Protein AF-A0A453EMD7-F1 (afdb_monomer)

Structure (mmCIF, N/CA/C/O backbone):
data_AF-A0A453EMD7-F1
#
_entry.id   AF-A0A453EMD7-F1
#
loop_
_atom_site.group_PDB
_atom_site.id
_atom_site.type_symbol
_atom_site.label_atom_id
_atom_site.label_alt_id
_atom_site.label_comp_id
_atom_site.label_asym_id
_atom_site.label_entity_id
_atom_site.label_seq_id
_atom_site.pdbx_PDB_ins_code
_atom_site.Cartn_x
_atom_site.Cartn_y
_atom_site.Cartn_z
_atom_site.occupancy
_atom_site.B_iso_or_equiv
_atom_site.auth_seq_id
_atom_site.auth_comp_id
_atom_site.auth_asym_id
_atom_site.auth_atom_id
_atom_site.pdbx_PDB_model_num
ATOM 1 N N . MET A 1 1 ? -10.047 19.405 13.281 1.00 72.38 1 MET A N 1
ATOM 2 C CA . MET A 1 1 ? -8.971 19.537 12.275 1.00 72.38 1 MET A CA 1
ATOM 3 C C . MET A 1 1 ? -7.729 18.875 12.852 1.00 72.38 1 MET A C 1
ATOM 5 O O . MET A 1 1 ? -7.404 19.183 13.990 1.00 72.38 1 MET A O 1
ATOM 9 N N . CYS A 1 2 ? -7.115 17.920 12.150 1.00 86.94 2 CYS A N 1
ATOM 10 C CA . CYS A 1 2 ? -5.914 17.203 12.601 1.00 86.94 2 CYS A CA 1
ATOM 11 C C . CYS A 1 2 ? -4.826 17.330 11.524 1.00 86.94 2 CYS A C 1
ATOM 13 O O . CYS A 1 2 ? -5.150 17.282 10.338 1.00 86.94 2 CYS A O 1
ATOM 15 N N . THR A 1 3 ? -3.567 17.501 11.933 1.00 92.94 3 THR A N 1
ATOM 16 C CA . THR A 1 3 ? -2.407 17.647 11.040 1.00 92.94 3 THR A CA 1
ATOM 17 C C . THR A 1 3 ? -1.390 16.560 11.367 1.00 92.94 3 THR A C 1
ATOM 19 O O . THR A 1 3 ? -0.950 16.450 12.509 1.00 92.94 3 THR A O 1
ATOM 22 N N . LEU A 1 4 ? -0.999 15.764 10.369 1.00 95.31 4 LEU A N 1
ATOM 23 C CA . LEU A 1 4 ? -0.132 14.597 10.548 1.00 95.31 4 LEU A CA 1
ATOM 24 C C . LEU A 1 4 ? 1.273 14.875 10.004 1.00 95.31 4 LEU A C 1
ATOM 26 O O . LEU A 1 4 ? 1.491 14.8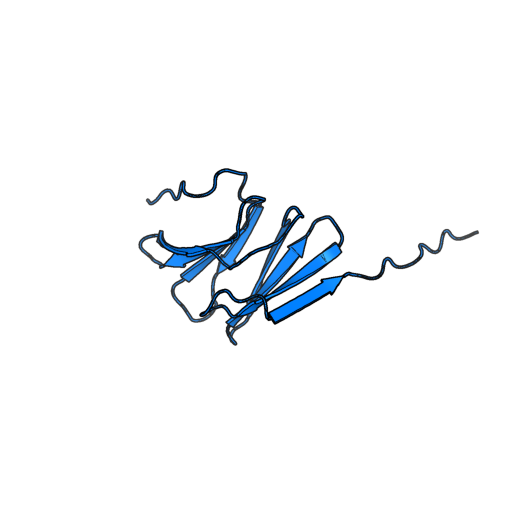99 8.797 1.00 95.31 4 LEU A O 1
ATOM 30 N N . THR A 1 5 ? 2.243 15.069 10.896 1.00 94.38 5 THR A N 1
ATOM 31 C CA . THR A 1 5 ? 3.591 15.574 10.557 1.00 94.38 5 THR A CA 1
ATOM 32 C C . THR A 1 5 ? 4.699 14.514 10.614 1.00 94.38 5 THR A C 1
ATOM 34 O O . THR A 1 5 ? 5.872 14.844 10.742 1.00 94.38 5 THR A O 1
ATOM 37 N N . HIS A 1 6 ? 4.362 13.221 10.543 1.00 93.12 6 HIS A N 1
ATOM 38 C CA . HIS A 1 6 ? 5.349 12.155 10.792 1.00 93.12 6 HIS A CA 1
ATOM 39 C C . HIS A 1 6 ? 6.239 11.830 9.582 1.00 93.12 6 HIS A C 1
ATOM 41 O O . HIS A 1 6 ? 7.241 11.132 9.743 1.00 93.12 6 HIS A O 1
ATOM 47 N N . HIS A 1 7 ? 5.864 12.256 8.374 1.00 93.00 7 HIS A N 1
ATOM 48 C CA . HIS A 1 7 ? 6.711 12.092 7.195 1.00 93.00 7 HIS A CA 1
ATOM 49 C C . HIS A 1 7 ? 7.812 13.154 7.185 1.00 93.00 7 HIS A C 1
ATOM 51 O O . HIS A 1 7 ? 7.553 14.338 7.381 1.00 93.00 7 HIS A O 1
ATOM 57 N N . LYS A 1 8 ? 9.045 12.724 6.918 1.00 92.06 8 LYS A N 1
ATOM 58 C CA . LYS A 1 8 ? 10.233 13.581 6.774 1.00 92.06 8 LYS A CA 1
ATOM 59 C C . LYS A 1 8 ? 10.407 14.109 5.349 1.00 92.06 8 LYS A C 1
ATOM 61 O O . LYS A 1 8 ? 11.255 14.962 5.110 1.00 92.06 8 LYS A O 1
ATOM 66 N N . LYS A 1 9 ? 9.647 13.567 4.395 1.00 91.81 9 LYS A N 1
ATOM 67 C CA . LYS A 1 9 ? 9.657 13.934 2.972 1.00 91.81 9 LYS A CA 1
ATOM 68 C C . LYS A 1 9 ? 8.231 14.116 2.452 1.00 91.81 9 LYS A C 1
ATOM 70 O O . LYS A 1 9 ? 7.276 13.691 3.100 1.00 91.81 9 LYS A O 1
ATOM 75 N N . SER A 1 10 ? 8.096 14.699 1.262 1.00 92.75 10 SER A N 1
ATOM 76 C CA . SER A 1 10 ? 6.805 14.966 0.621 1.00 92.75 10 SER A CA 1
ATOM 77 C C . SER A 1 10 ? 5.918 13.724 0.528 1.00 92.75 10 SER A C 1
ATOM 79 O O . SER A 1 10 ? 6.329 12.698 -0.016 1.00 92.75 10 SER A O 1
ATOM 81 N N . VAL A 1 11 ? 4.684 13.852 1.012 1.00 94.62 11 VAL A N 1
ATOM 82 C CA . VAL A 1 11 ? 3.621 12.864 0.806 1.00 94.62 11 VAL A CA 1
ATOM 83 C C . VAL A 1 11 ? 3.108 13.009 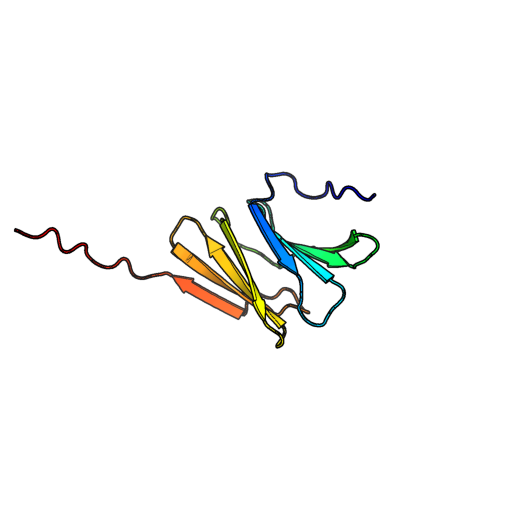-0.621 1.00 94.62 11 VAL A C 1
ATOM 85 O O . VAL A 1 11 ? 2.731 14.106 -1.027 1.00 94.62 11 VAL A O 1
ATOM 88 N N . ARG A 1 12 ? 3.129 11.920 -1.390 1.00 95.19 12 ARG A N 1
ATOM 89 C CA . ARG A 1 12 ? 2.783 11.926 -2.823 1.00 95.19 12 ARG A CA 1
ATOM 90 C C . ARG A 1 12 ? 1.523 11.143 -3.155 1.00 95.19 12 ARG A C 1
ATOM 92 O O . ARG A 1 12 ? 0.861 11.466 -4.130 1.00 95.19 12 ARG A O 1
ATOM 99 N N . ALA A 1 13 ? 1.183 10.147 -2.343 1.00 95.00 13 ALA A N 1
ATOM 100 C CA . ALA A 1 13 ? -0.014 9.344 -2.542 1.00 95.00 13 ALA A CA 1
ATOM 101 C C . ALA A 1 13 ? -0.676 9.006 -1.206 1.00 95.00 13 ALA A C 1
ATOM 103 O O . ALA A 1 13 ? -0.016 8.909 -0.168 1.00 95.00 13 ALA A O 1
ATOM 104 N N . MET A 1 14 ? -1.991 8.812 -1.241 1.00 96.94 14 MET A N 1
ATOM 105 C CA . MET A 1 14 ? -2.795 8.361 -0.110 1.00 96.94 14 MET A CA 1
ATOM 106 C C . MET A 1 14 ? -3.852 7.376 -0.599 1.00 96.94 14 MET A C 1
ATOM 108 O O . MET A 1 14 ? -4.332 7.502 -1.722 1.00 96.94 14 MET A O 1
ATOM 112 N N . ALA A 1 15 ? -4.225 6.421 0.249 1.00 97.62 15 ALA A N 1
ATOM 113 C CA . ALA A 1 15 ? -5.264 5.442 -0.051 1.00 97.62 15 ALA A CA 1
ATOM 114 C C . ALA A 1 15 ? -6.094 5.150 1.203 1.00 97.62 15 ALA A C 1
ATOM 116 O O . ALA A 1 15 ? -5.542 4.851 2.263 1.00 97.62 15 ALA A O 1
ATOM 117 N N . LEU A 1 16 ? -7.416 5.248 1.078 1.00 98.06 16 LEU A N 1
ATOM 118 C CA . LEU A 1 16 ? -8.377 4.896 2.124 1.00 98.06 16 LEU A CA 1
ATOM 119 C C . LEU A 1 16 ? -8.702 3.410 2.038 1.00 98.06 16 LEU A C 1
ATOM 121 O O . LEU A 1 16 ? -8.990 2.923 0.947 1.00 98.06 16 LEU A O 1
ATOM 125 N N . HIS A 1 17 ? -8.711 2.707 3.172 1.00 97.50 17 HIS A N 1
ATOM 126 C CA . HIS A 1 17 ? -9.218 1.339 3.177 1.00 97.50 17 HIS A CA 1
ATOM 127 C C . HIS A 1 17 ? -10.735 1.348 2.954 1.00 97.50 17 HIS A C 1
ATOM 129 O O . HIS A 1 17 ? -11.434 2.117 3.616 1.00 97.50 17 HIS A O 1
ATOM 135 N N . PRO A 1 18 ? -11.279 0.484 2.082 1.00 96.62 18 PRO A N 1
ATOM 136 C CA . PRO A 1 18 ? -12.709 0.494 1.769 1.00 96.62 18 PRO A CA 1
ATOM 137 C C . PRO A 1 18 ? -13.593 0.065 2.951 1.00 96.62 18 PRO A C 1
ATOM 139 O O . PRO A 1 18 ? -14.734 0.504 3.057 1.00 96.62 18 PRO A O 1
ATOM 142 N N . LYS A 1 19 ? -13.074 -0.780 3.857 1.00 95.69 19 LYS A N 1
ATOM 143 C CA . LYS A 1 19 ? -13.838 -1.353 4.990 1.00 95.69 19 LYS A CA 1
ATOM 144 C C . LYS A 1 19 ? -13.340 -0.951 6.377 1.00 95.69 19 LYS A C 1
ATOM 146 O O . LYS A 1 19 ? -14.096 -0.983 7.343 1.00 95.69 19 LYS A O 1
ATOM 151 N N . GLU A 1 20 ? -12.064 -0.602 6.500 1.00 94.19 20 GLU A N 1
ATOM 152 C CA . GLU A 1 20 ? -11.455 -0.301 7.795 1.00 94.19 20 GLU A CA 1
ATOM 153 C C . GLU A 1 20 ? -11.431 1.214 7.937 1.00 94.19 20 GLU A C 1
ATOM 155 O O . GLU A 1 20 ? -11.171 1.923 6.970 1.00 94.19 20 GLU A O 1
ATOM 160 N N . LYS A 1 21 ? -11.674 1.730 9.144 1.00 96.00 21 LYS A N 1
ATOM 161 C CA . LYS A 1 21 ? -11.544 3.166 9.425 1.00 96.00 21 LYS A CA 1
ATOM 162 C C . LYS A 1 21 ? -10.067 3.540 9.535 1.00 96.00 21 LYS A C 1
ATOM 164 O O . LYS A 1 21 ? -9.578 3.885 10.608 1.00 96.00 21 LYS A O 1
ATOM 169 N N . SER A 1 22 ? -9.348 3.419 8.431 1.00 97.12 22 SER A N 1
ATOM 170 C CA . SER A 1 22 ? -7.920 3.668 8.335 1.00 97.12 22 SER A CA 1
ATOM 171 C C . SER A 1 22 ? -7.531 4.062 6.912 1.00 97.12 22 SER A C 1
ATOM 173 O O . SER A 1 22 ? -8.247 3.806 5.942 1.00 97.12 22 SER A O 1
ATOM 175 N N . PHE A 1 23 ? -6.389 4.725 6.787 1.00 97.69 23 PHE A N 1
ATOM 176 C CA . PHE A 1 23 ? -5.816 5.092 5.496 1.00 97.69 23 PHE A CA 1
ATOM 177 C C . PHE A 1 23 ? -4.297 4.984 5.547 1.00 97.69 23 PHE A C 1
ATOM 179 O O . PHE A 1 23 ? -3.702 4.967 6.625 1.00 97.69 23 PHE A O 1
ATOM 186 N N . ALA A 1 24 ? -3.673 4.907 4.379 1.00 97.38 24 ALA A N 1
ATOM 187 C CA . ALA A 1 24 ? -2.233 4.937 4.230 1.00 97.38 24 ALA A CA 1
ATOM 188 C C . ALA A 1 24 ? -1.801 6.206 3.501 1.00 97.38 24 ALA A C 1
ATOM 190 O O . ALA A 1 24 ? -2.512 6.708 2.628 1.00 97.38 24 ALA A O 1
ATOM 191 N N . SER A 1 25 ? -0.611 6.695 3.830 1.00 96.50 25 SER A N 1
ATOM 192 C CA . SER A 1 25 ? 0.079 7.767 3.118 1.00 96.50 25 SER A CA 1
ATOM 193 C C . SER A 1 25 ? 1.479 7.314 2.727 1.00 96.50 25 SER A C 1
ATOM 195 O O . SER A 1 25 ? 2.199 6.718 3.528 1.00 96.50 25 SER A O 1
ATOM 197 N N . ALA A 1 26 ? 1.862 7.597 1.487 1.00 94.00 26 ALA A N 1
ATOM 198 C CA . ALA A 1 26 ? 3.139 7.217 0.910 1.00 94.00 26 ALA A CA 1
ATOM 199 C C . ALA A 1 26 ? 4.006 8.451 0.659 1.00 94.00 26 ALA A C 1
ATOM 201 O O . ALA A 1 26 ? 3.557 9.465 0.114 1.00 94.00 26 ALA A O 1
ATOM 202 N N . SER A 1 27 ? 5.270 8.334 1.042 1.00 91.25 27 SER A N 1
ATOM 203 C CA . SER A 1 27 ? 6.305 9.339 0.848 1.00 91.25 27 SER A CA 1
ATOM 204 C C . SER A 1 27 ? 7.600 8.654 0.416 1.00 91.25 27 SER A C 1
ATOM 206 O O . SER A 1 27 ? 7.745 7.438 0.519 1.00 91.25 27 SER A O 1
ATOM 208 N N . ALA A 1 28 ? 8.567 9.444 -0.046 1.00 86.38 28 ALA A N 1
ATOM 209 C CA . ALA A 1 28 ? 9.907 8.969 -0.388 1.00 86.38 28 ALA A CA 1
ATOM 210 C C . ALA A 1 28 ? 10.745 8.548 0.842 1.00 86.38 28 ALA A C 1
ATOM 212 O O . ALA A 1 28 ? 11.945 8.290 0.708 1.00 86.38 28 ALA A O 1
ATOM 213 N N . ASP A 1 29 ? 10.174 8.593 2.051 1.00 85.94 29 ASP A N 1
ATOM 214 C CA . ASP A 1 29 ? 10.775 8.023 3.255 1.00 85.94 29 ASP A CA 1
ATOM 215 C C . ASP A 1 29 ? 10.202 6.640 3.585 1.00 85.94 29 ASP A C 1
ATOM 217 O O . ASP A 1 29 ? 10.965 5.695 3.745 1.00 85.94 29 ASP A O 1
ATOM 221 N N . ASN A 1 30 ? 8.880 6.529 3.698 1.00 89.75 30 ASN A N 1
ATOM 222 C CA . ASN A 1 30 ? 8.135 5.345 4.094 1.00 89.75 30 ASN A CA 1
ATOM 223 C C . ASN A 1 30 ? 6.655 5.479 3.713 1.00 89.75 30 ASN A C 1
ATOM 225 O O . ASN A 1 30 ? 6.152 6.560 3.393 1.00 89.75 30 ASN A O 1
ATOM 229 N N . ILE A 1 31 ? 5.937 4.366 3.850 1.00 94.88 31 ILE A N 1
ATOM 230 C CA . ILE A 1 31 ? 4.476 4.329 3.861 1.00 94.88 31 ILE A CA 1
ATOM 231 C C . ILE A 1 31 ? 4.019 4.242 5.318 1.00 94.88 31 ILE A C 1
ATOM 233 O O . ILE A 1 31 ? 4.545 3.438 6.091 1.00 94.88 31 ILE A O 1
ATOM 237 N N . LYS A 1 32 ? 3.043 5.064 5.703 1.00 95.38 32 LYS A N 1
ATOM 238 C CA . LYS A 1 32 ? 2.471 5.097 7.055 1.00 95.38 32 LYS A CA 1
ATOM 239 C C . LYS A 1 32 ? 0.989 4.777 7.008 1.00 95.38 32 LYS A C 1
ATOM 241 O O . LYS A 1 32 ? 0.289 5.304 6.149 1.00 95.38 32 LYS A O 1
ATOM 246 N N . LYS A 1 33 ? 0.520 3.956 7.947 1.00 97.00 33 LYS A N 1
ATOM 247 C CA . LYS A 1 33 ? -0.897 3.650 8.159 1.00 97.00 33 LYS A CA 1
ATOM 248 C C . LYS A 1 33 ? -1.429 4.444 9.352 1.00 97.00 33 LYS A C 1
ATOM 250 O O . LYS A 1 33 ? -0.745 4.581 10.368 1.00 97.00 33 LYS A O 1
ATOM 255 N N . TRP A 1 34 ? -2.660 4.924 9.236 1.00 97.31 34 TRP A N 1
ATOM 256 C CA . TRP A 1 34 ? -3.305 5.818 10.194 1.00 97.31 34 TRP A CA 1
ATOM 257 C C 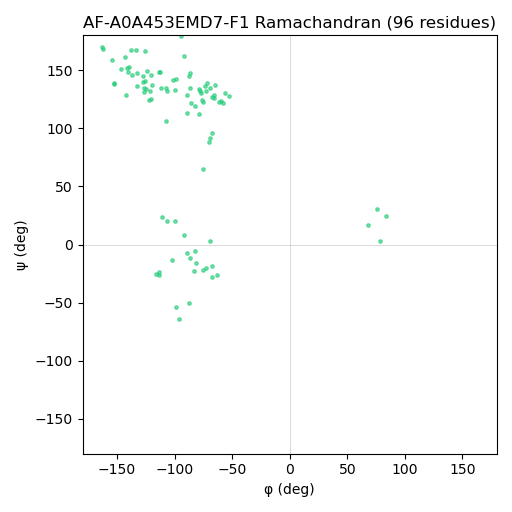. TRP A 1 34 ? -4.712 5.346 10.536 1.00 97.31 34 TRP A C 1
ATOM 259 O O . TRP A 1 34 ? -5.408 4.810 9.673 1.00 97.31 34 TRP A O 1
ATOM 269 N N . SER A 1 35 ? -5.153 5.588 11.768 1.00 96.62 35 SER A N 1
ATOM 270 C CA . SER A 1 35 ? -6.535 5.365 12.195 1.00 96.62 35 SER A CA 1
ATOM 271 C C . SER A 1 35 ? -7.415 6.580 11.892 1.00 96.62 35 SER A C 1
ATOM 273 O O . SER A 1 35 ? -6.979 7.730 11.957 1.00 96.62 35 SER A O 1
ATOM 275 N N . LEU A 1 36 ? -8.689 6.343 11.597 1.00 95.50 36 LEU A N 1
ATOM 276 C CA . LEU A 1 36 ? -9.724 7.368 11.491 1.00 95.50 36 LEU A CA 1
ATOM 277 C C . LEU A 1 36 ? -10.747 7.204 12.626 1.00 95.50 36 LEU A C 1
ATOM 279 O O . LEU A 1 36 ? -11.015 6.083 13.058 1.00 95.50 36 LEU A O 1
ATOM 283 N N . PRO A 1 37 ? -11.359 8.304 13.107 1.00 94.31 37 PRO A N 1
ATOM 284 C CA . PRO A 1 37 ? -11.261 9.675 12.583 1.00 94.31 37 PRO A CA 1
ATOM 285 C C . PRO A 1 37 ? -10.108 10.506 13.171 1.00 94.31 37 PRO A C 1
ATOM 287 O O . PRO A 1 37 ? -9.885 11.628 12.729 1.00 94.31 37 PRO A O 1
ATOM 290 N N . LYS A 1 38 ? -9.398 9.997 14.184 1.00 92.31 38 LYS A N 1
ATOM 291 C CA . LYS A 1 38 ? -8.431 10.791 14.959 1.00 92.31 38 LYS A CA 1
ATOM 292 C C . LYS A 1 38 ? -7.110 11.060 14.229 1.00 92.31 38 LYS A C 1
ATOM 294 O O . LYS A 1 38 ? -6.433 12.028 14.565 1.00 92.31 38 LYS A O 1
ATOM 299 N N . GLY A 1 39 ? -6.758 10.251 13.230 1.00 93.94 39 GLY A N 1
ATOM 300 C CA . GLY A 1 39 ? -5.472 10.343 12.541 1.00 93.94 39 GLY A CA 1
ATOM 301 C C . GLY A 1 39 ? -4.320 9.776 13.370 1.00 93.94 39 GLY A C 1
ATOM 302 O O . GLY A 1 39 ? -3.206 10.280 13.280 1.00 93.94 39 GLY A O 1
ATOM 303 N N . GLU A 1 40 ? -4.559 8.773 14.220 1.00 95.44 40 GLU A N 1
ATOM 304 C CA . GLU A 1 40 ? -3.479 8.211 15.040 1.00 95.44 40 GLU A CA 1
ATOM 305 C C . GLU A 1 40 ? -2.555 7.371 14.160 1.00 95.44 40 GLU A C 1
ATOM 307 O O . GLU A 1 40 ? -3.010 6.597 13.317 1.00 95.44 40 GLU A O 1
ATOM 312 N N . PHE A 1 41 ? -1.247 7.524 14.349 1.00 95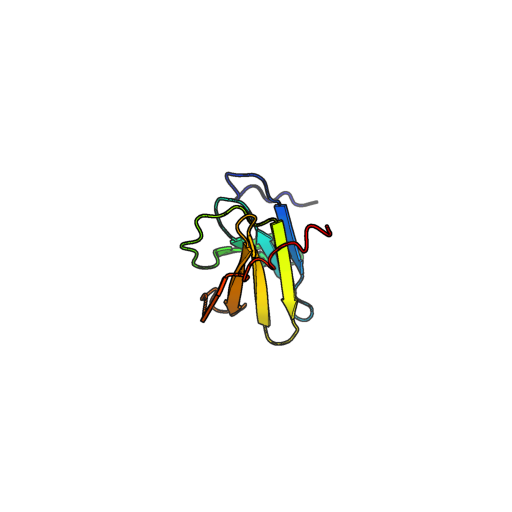.88 41 PHE A N 1
ATOM 313 C CA . PHE A 1 41 ? -0.260 6.686 13.682 1.00 95.88 41 PHE A CA 1
ATOM 314 C C . PHE A 1 41 ? -0.393 5.239 14.170 1.00 95.88 41 PHE A C 1
ATOM 316 O O . PHE A 1 41 ? -0.340 4.990 15.372 1.00 95.88 41 PHE A O 1
ATOM 323 N N . LEU A 1 42 ? -0.552 4.293 13.241 1.00 94.88 42 LEU A N 1
ATOM 324 C CA . LEU A 1 42 ? -0.644 2.867 13.559 1.00 94.88 42 LEU A CA 1
ATOM 325 C C . LEU A 1 42 ? 0.719 2.191 13.411 1.00 94.88 42 LEU A C 1
ATOM 327 O O . LEU A 1 42 ? 1.280 1.697 14.384 1.00 94.88 42 LEU A O 1
ATOM 331 N N . HIS A 1 43 ? 1.255 2.168 12.193 1.00 93.75 43 HIS A N 1
ATOM 332 C CA . HIS A 1 43 ? 2.566 1.593 11.901 1.00 93.75 43 HIS A CA 1
ATOM 333 C C . HIS A 1 43 ? 3.105 2.088 10.554 1.00 93.75 43 HIS A C 1
ATOM 335 O O . HIS A 1 43 ? 2.389 2.691 9.749 1.00 93.75 43 HIS A O 1
ATOM 341 N N . ASN A 1 44 ? 4.387 1.821 10.307 1.00 92.81 44 ASN A N 1
ATOM 342 C CA . ASN A 1 44 ? 4.970 1.938 8.973 1.00 92.81 44 ASN A CA 1
ATOM 343 C C . ASN A 1 44 ? 4.780 0.612 8.229 1.00 92.81 44 ASN A C 1
ATOM 345 O O . ASN A 1 44 ? 4.907 -0.440 8.854 1.00 92.81 44 ASN A O 1
ATOM 349 N N . MET A 1 45 ? 4.551 0.650 6.917 1.00 90.62 45 MET A N 1
ATOM 350 C CA . MET A 1 45 ? 4.719 -0.556 6.100 1.00 90.62 45 MET A CA 1
ATOM 351 C C . MET A 1 45 ? 6.223 -0.838 5.970 1.00 90.62 45 MET A C 1
ATOM 353 O O . MET A 1 45 ? 7.003 0.085 5.719 1.00 90.62 45 MET A O 1
ATOM 357 N N . LEU A 1 46 ? 6.645 -2.084 6.199 1.00 73.56 46 LEU A N 1
ATOM 358 C CA . LEU A 1 46 ? 8.055 -2.482 6.293 1.00 73.56 46 LEU A CA 1
ATOM 359 C C . LEU A 1 46 ? 8.741 -2.395 4.925 1.00 73.56 46 LEU A C 1
ATOM 361 O O . LEU A 1 46 ? 8.719 -3.341 4.145 1.00 73.56 46 LEU A O 1
ATOM 365 N N . SER A 1 47 ? 9.346 -1.251 4.619 1.00 66.25 47 SER A N 1
ATOM 366 C CA . SER A 1 47 ? 9.879 -0.960 3.289 1.00 66.25 47 SER A CA 1
ATOM 367 C C . SER A 1 47 ? 11.413 -1.019 3.234 1.00 66.25 47 SER A C 1
ATOM 369 O O . SER A 1 47 ? 12.104 -0.373 4.021 1.00 66.25 47 SER A O 1
ATOM 371 N N . GLN A 1 48 ? 11.937 -1.727 2.226 1.00 64.25 48 GLN A N 1
ATOM 372 C CA . GLN A 1 48 ? 13.269 -1.507 1.641 1.00 64.25 48 GLN A CA 1
ATOM 373 C C . GLN A 1 48 ? 13.187 -0.693 0.329 1.00 64.25 48 GLN A C 1
ATOM 375 O O . GLN A 1 48 ? 14.093 -0.757 -0.504 1.00 64.25 48 GLN A O 1
ATOM 380 N N . GLN A 1 49 ? 12.095 0.043 0.091 1.00 70.44 49 GLN A N 1
ATOM 381 C CA . GLN A 1 49 ? 11.865 0.724 -1.184 1.00 70.44 49 GLN A CA 1
ATOM 382 C C . GLN A 1 49 ? 12.898 1.830 -1.418 1.00 70.44 49 GLN A C 1
ATOM 384 O O . GLN A 1 49 ? 13.100 2.709 -0.582 1.00 70.44 49 GLN A O 1
ATOM 389 N N . LYS A 1 50 ? 13.529 1.799 -2.595 1.00 74.69 50 LYS A N 1
ATOM 390 C CA . LYS A 1 50 ? 14.530 2.785 -3.039 1.00 74.69 50 LYS A CA 1
ATOM 391 C C . LYS A 1 50 ? 14.031 3.674 -4.189 1.00 74.69 50 LYS A C 1
ATOM 393 O O . LYS A 1 50 ? 14.842 4.196 -4.943 1.00 74.69 50 LYS A O 1
ATOM 398 N N . THR A 1 51 ? 12.716 3.837 -4.343 1.00 86.94 51 THR A N 1
ATOM 399 C CA . THR A 1 51 ? 12.098 4.698 -5.373 1.00 86.94 51 THR A CA 1
ATOM 400 C C . THR A 1 51 ? 11.148 5.704 -4.737 1.00 86.94 51 THR A C 1
ATOM 402 O O . THR A 1 51 ? 10.741 5.558 -3.581 1.00 86.94 51 THR A O 1
ATOM 405 N N . ILE A 1 52 ? 10.757 6.705 -5.516 1.00 89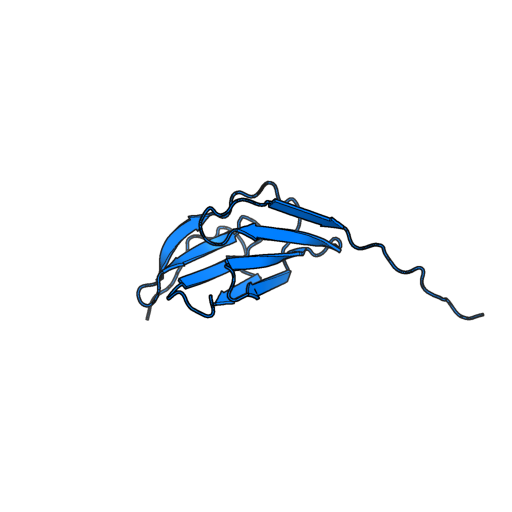.00 52 ILE A N 1
ATOM 406 C CA . ILE A 1 52 ? 9.707 7.640 -5.145 1.00 89.00 52 ILE A CA 1
ATOM 407 C C . ILE A 1 52 ? 8.361 7.040 -5.546 1.00 89.00 52 ILE A C 1
ATOM 409 O O . ILE A 1 52 ? 8.114 6.760 -6.715 1.00 89.00 52 ILE A O 1
ATOM 413 N N . LEU A 1 53 ? 7.470 6.874 -4.571 1.00 91.81 53 LEU A N 1
ATOM 414 C CA . LEU A 1 53 ? 6.104 6.429 -4.824 1.00 91.81 53 LEU A CA 1
ATOM 415 C C . LEU A 1 53 ? 5.247 7.568 -5.363 1.00 91.81 53 LEU A C 1
ATOM 417 O O . LEU A 1 53 ? 5.220 8.655 -4.784 1.00 91.81 53 LEU A O 1
ATOM 421 N N . ASN A 1 54 ? 4.516 7.291 -6.439 1.00 93.00 54 ASN A N 1
ATOM 422 C CA . ASN A 1 54 ? 3.612 8.254 -7.070 1.00 93.00 54 ASN A CA 1
ATOM 423 C C . ASN A 1 54 ? 2.141 7.849 -6.963 1.00 93.00 54 ASN A C 1
ATOM 425 O O . ASN A 1 54 ? 1.276 8.715 -7.027 1.00 93.00 54 ASN A O 1
ATOM 429 N N . ALA A 1 55 ? 1.848 6.560 -6.785 1.00 94.69 55 ALA A N 1
ATOM 430 C CA . ALA A 1 55 ? 0.479 6.069 -6.700 1.00 94.69 55 ALA A CA 1
ATOM 431 C C . ALA A 1 55 ? 0.325 4.989 -5.630 1.00 94.69 55 ALA A C 1
ATOM 433 O O . ALA A 1 55 ? 1.271 4.262 -5.304 1.00 94.69 55 ALA A O 1
ATOM 434 N N . MET A 1 56 ? -0.890 4.903 -5.091 1.00 96.31 56 MET A N 1
ATOM 435 C CA . MET A 1 56 ? -1.268 3.922 -4.088 1.00 96.31 56 MET A CA 1
ATOM 436 C C . MET A 1 56 ? -2.766 3.625 -4.170 1.00 96.31 56 MET A C 1
ATOM 438 O O . MET A 1 56 ? -3.565 4.543 -4.336 1.00 96.31 56 MET A O 1
ATOM 442 N N . ALA A 1 57 ? -3.139 2.358 -4.027 1.00 97.94 57 ALA A N 1
ATOM 443 C CA . ALA A 1 57 ? -4.527 1.907 -3.991 1.00 97.94 57 ALA A CA 1
ATOM 444 C C . ALA A 1 57 ? -4.653 0.699 -3.061 1.00 97.94 57 ALA A C 1
ATOM 446 O O . ALA A 1 57 ? -3.701 -0.059 -2.915 1.00 97.94 57 ALA A O 1
ATOM 447 N N . VAL A 1 58 ? -5.812 0.511 -2.437 1.00 98.12 58 VAL A N 1
ATOM 448 C CA . VAL A 1 58 ? -6.071 -0.637 -1.561 1.00 98.12 58 VAL A CA 1
ATOM 449 C C . VAL A 1 58 ? -7.412 -1.262 -1.909 1.00 98.12 58 VAL A C 1
ATOM 451 O O . VAL A 1 58 ? -8.380 -0.545 -2.167 1.00 98.12 58 VAL A O 1
ATOM 454 N N . ASN A 1 59 ? -7.453 -2.591 -1.963 1.00 97.56 59 ASN A N 1
ATOM 455 C CA . ASN A 1 59 ? -8.676 -3.336 -2.243 1.00 97.56 59 ASN A CA 1
ATOM 456 C C . ASN A 1 59 ? -9.389 -3.767 -0.945 1.00 97.56 59 ASN A C 1
ATOM 458 O O . ASN A 1 59 ? -8.937 -3.490 0.166 1.00 97.56 59 ASN A O 1
ATOM 462 N N . GLU A 1 60 ? -10.528 -4.445 -1.083 1.00 96.94 60 GLU A N 1
ATOM 463 C CA . GLU A 1 60 ? -11.312 -4.922 0.063 1.00 96.94 60 GLU A CA 1
ATOM 464 C C . GLU A 1 60 ? -10.695 -6.104 0.813 1.00 96.94 60 GLU A C 1
ATOM 466 O O . GLU A 1 60 ? -11.041 -6.314 1.978 1.00 96.94 60 GLU A O 1
ATOM 471 N N . ASP A 1 61 ? -9.794 -6.840 0.164 1.00 96.69 61 ASP A N 1
ATOM 472 C CA . ASP A 1 61 ? -9.100 -7.994 0.741 1.00 96.69 61 ASP A CA 1
ATOM 473 C C . ASP A 1 61 ? -7.895 -7.582 1.597 1.00 96.69 61 ASP A C 1
ATOM 475 O O . ASP A 1 61 ? -7.275 -8.421 2.247 1.00 96.69 61 ASP A O 1
ATOM 479 N N . GLY A 1 62 ? -7.562 -6.288 1.628 1.00 96.50 62 GLY A N 1
ATOM 480 C CA . GLY A 1 62 ? -6.411 -5.774 2.362 1.00 96.50 62 GLY A CA 1
ATOM 481 C C . GLY A 1 62 ? -5.100 -5.880 1.585 1.00 96.50 62 GLY A C 1
ATOM 482 O O . GLY A 1 62 ? -4.033 -5.885 2.189 1.00 96.50 62 GLY A O 1
ATOM 483 N N . VAL A 1 63 ? -5.152 -5.932 0.256 1.00 97.50 63 VAL A N 1
ATOM 484 C CA . VAL A 1 63 ? -3.983 -5.758 -0.606 1.00 97.50 63 VAL A CA 1
ATOM 485 C C . VAL A 1 63 ? -3.823 -4.279 -0.917 1.00 97.50 63 VAL A C 1
ATOM 487 O O . VAL A 1 63 ? -4.641 -3.673 -1.611 1.00 97.50 63 VAL A O 1
ATOM 490 N N . LEU A 1 64 ? -2.743 -3.697 -0.410 1.00 96.94 64 LEU A N 1
ATOM 491 C CA . LEU A 1 64 ? -2.280 -2.374 -0.805 1.00 96.94 64 LEU A CA 1
ATOM 492 C C . LEU A 1 64 ? -1.329 -2.539 -1.991 1.00 96.94 64 LEU A C 1
ATOM 494 O O . LEU A 1 64 ? -0.373 -3.299 -1.899 1.00 96.94 64 LEU A O 1
ATOM 498 N N . ALA A 1 65 ? -1.554 -1.810 -3.075 1.00 96.25 65 ALA A N 1
ATOM 499 C CA . ALA A 1 65 ? -0.646 -1.709 -4.208 1.00 96.25 65 ALA A CA 1
ATOM 500 C C . ALA A 1 65 ? 0.013 -0.325 -4.216 1.00 96.25 65 ALA A C 1
ATOM 502 O O . ALA A 1 65 ? -0.667 0.691 -4.043 1.00 96.25 65 ALA A O 1
ATOM 503 N N . THR A 1 66 ? 1.327 -0.272 -4.432 1.00 95.06 66 THR A N 1
ATOM 504 C CA . THR A 1 66 ? 2.085 0.976 -4.605 1.00 95.06 66 THR A CA 1
ATOM 505 C C . THR A 1 66 ? 2.914 0.937 -5.879 1.00 95.06 66 THR A C 1
ATOM 507 O O . THR A 1 66 ? 3.422 -0.117 -6.256 1.00 95.06 66 THR A O 1
ATOM 510 N N . ALA A 1 67 ? 3.050 2.087 -6.542 1.00 93.75 67 ALA A N 1
ATOM 511 C CA . ALA A 1 67 ? 3.812 2.216 -7.783 1.00 93.75 67 ALA A CA 1
ATOM 512 C C . ALA A 1 67 ? 4.860 3.332 -7.688 1.00 93.75 67 ALA A C 1
ATOM 514 O O . ALA A 1 67 ? 4.563 4.456 -7.255 1.00 93.75 67 ALA A O 1
ATOM 515 N N . GLY A 1 68 ? 6.085 2.988 -8.084 1.00 92.25 68 GLY A N 1
ATOM 516 C CA . GLY A 1 68 ? 7.253 3.859 -8.121 1.00 92.25 68 GLY A CA 1
ATOM 517 C C . GLY A 1 68 ? 7.454 4.574 -9.454 1.00 92.25 68 GLY A C 1
ATOM 518 O O . GLY A 1 68 ? 6.931 4.160 -10.487 1.00 92.25 68 GLY A O 1
ATOM 519 N N . ASP A 1 69 ? 8.254 5.639 -9.439 1.00 91.56 69 ASP A N 1
ATOM 520 C CA . ASP A 1 69 ? 8.671 6.366 -10.648 1.00 91.56 69 ASP A CA 1
ATOM 521 C C . ASP A 1 69 ? 9.595 5.563 -11.577 1.00 91.56 69 ASP A C 1
ATOM 523 O O . ASP A 1 69 ? 9.711 5.875 -12.758 1.00 91.56 69 ASP A O 1
ATOM 527 N N . ASN A 1 70 ? 10.211 4.503 -11.061 1.00 90.69 70 ASN A N 1
ATOM 528 C CA . ASN A 1 70 ? 11.107 3.609 -11.788 1.00 90.69 70 ASN A CA 1
ATOM 529 C C . ASN A 1 70 ? 10.387 2.400 -12.420 1.00 90.69 70 ASN A C 1
ATOM 531 O O . ASN A 1 70 ? 11.049 1.463 -12.866 1.00 90.69 70 ASN A O 1
ATOM 535 N N . GLY A 1 71 ? 9.051 2.368 -12.396 1.00 90.44 71 GLY A N 1
ATOM 536 C CA . GLY A 1 71 ? 8.254 1.239 -12.888 1.00 90.44 71 GLY A CA 1
ATOM 537 C C . GLY A 1 71 ? 8.175 0.038 -11.936 1.00 90.44 71 GLY A C 1
ATOM 538 O O . GLY A 1 71 ? 7.560 -0.967 -12.284 1.00 90.44 71 GLY A O 1
ATOM 539 N N . SER A 1 72 ? 8.757 0.114 -10.734 1.00 91.44 72 SER A N 1
ATOM 540 C CA . SER A 1 72 ? 8.542 -0.905 -9.706 1.00 91.44 72 SER A CA 1
ATOM 541 C C . SER A 1 72 ? 7.127 -0.800 -9.135 1.00 91.44 72 SER A C 1
ATOM 543 O O . SER A 1 72 ? 6.632 0.291 -8.837 1.00 91.44 72 SER A O 1
ATOM 545 N N . MET A 1 73 ? 6.499 -1.947 -8.922 1.00 93.44 73 MET A N 1
ATOM 546 C CA . MET A 1 73 ? 5.237 -2.098 -8.214 1.00 93.44 73 MET A CA 1
ATOM 547 C C . MET A 1 73 ? 5.431 -3.004 -7.006 1.00 93.44 73 MET A C 1
ATOM 549 O O . MET A 1 73 ? 6.209 -3.955 -7.040 1.00 93.44 73 MET A O 1
ATOM 553 N N . TRP A 1 74 ? 4.698 -2.723 -5.937 1.00 93.75 74 TRP A N 1
ATOM 554 C CA . TRP A 1 74 ? 4.742 -3.522 -4.721 1.00 93.75 74 TRP A CA 1
ATOM 555 C C . TRP A 1 74 ? 3.361 -3.772 -4.161 1.00 93.75 74 TRP A C 1
ATOM 557 O O . TRP A 1 74 ? 2.506 -2.883 -4.192 1.00 93.75 74 TRP A O 1
ATOM 567 N N . PHE A 1 75 ? 3.200 -4.949 -3.570 1.00 95.19 75 PHE A N 1
ATOM 568 C CA . PHE A 1 75 ? 1.969 -5.385 -2.942 1.00 95.19 75 PHE A CA 1
ATOM 569 C C . PHE A 1 75 ? 2.213 -5.713 -1.475 1.00 95.19 75 PHE A C 1
ATOM 571 O O . PHE A 1 75 ? 3.174 -6.396 -1.109 1.00 95.19 75 PHE A O 1
ATOM 578 N N . TRP A 1 76 ? 1.336 -5.183 -0.632 1.00 95.19 76 TRP A N 1
ATOM 579 C CA . TRP A 1 76 ? 1.482 -5.208 0.813 1.00 95.19 76 TRP A CA 1
ATOM 580 C C . TRP A 1 76 ? 0.229 -5.768 1.448 1.00 95.19 76 TRP A C 1
ATOM 582 O O . TRP A 1 76 ? -0.884 -5.419 1.049 1.00 95.19 76 TRP A O 1
ATOM 592 N N . ASP A 1 77 ? 0.419 -6.579 2.479 1.00 95.81 77 ASP A N 1
ATOM 593 C CA . ASP A 1 77 ? -0.666 -6.960 3.365 1.00 95.81 77 ASP A CA 1
ATOM 594 C C . ASP A 1 77 ? -0.997 -5.778 4.287 1.00 95.81 77 ASP A C 1
ATOM 596 O O . ASP A 1 77 ? -0.149 -5.263 5.019 1.00 95.81 77 ASP A O 1
ATOM 600 N N . TRP A 1 78 ? -2.249 -5.332 4.247 1.00 96.00 78 TRP A N 1
ATOM 601 C CA . TRP A 1 78 ? -2.724 -4.135 4.937 1.00 96.00 78 TRP A CA 1
ATOM 602 C C . TRP A 1 78 ? -2.623 -4.219 6.463 1.00 96.00 78 TRP A C 1
ATOM 604 O O . TRP A 1 78 ? -2.568 -3.184 7.139 1.00 96.00 78 TRP A O 1
ATOM 614 N N . LYS A 1 79 ? -2.657 -5.429 7.031 1.00 93.69 79 LYS A N 1
ATOM 615 C CA . LYS A 1 79 ? -2.672 -5.639 8.485 1.00 93.69 79 LYS A CA 1
ATOM 616 C C . LYS A 1 79 ? -1.267 -5.690 9.064 1.00 93.69 79 LYS A C 1
ATOM 618 O O . LYS A 1 79 ? -0.995 -4.995 10.040 1.00 93.69 79 LYS A O 1
ATOM 623 N N . SER A 1 80 ? -0.408 -6.509 8.472 1.00 92.94 80 SER A N 1
ATOM 624 C CA . SER A 1 80 ? 0.972 -6.730 8.907 1.00 92.94 80 SER A CA 1
ATOM 625 C C . SER A 1 80 ? 1.942 -5.674 8.380 1.00 92.94 80 SER A C 1
ATOM 627 O O . SER A 1 80 ? 3.012 -5.489 8.955 1.00 92.94 80 SER A O 1
ATOM 629 N N . GLY A 1 81 ? 1.596 -5.003 7.278 1.00 92.56 81 GLY A N 1
ATOM 630 C CA . GLY A 1 81 ? 2.501 -4.115 6.557 1.00 92.56 81 GLY A CA 1
ATOM 631 C C . GLY A 1 81 ? 3.659 -4.845 5.876 1.00 92.56 81 GLY A C 1
ATOM 632 O O . GLY A 1 81 ? 4.654 -4.207 5.519 1.00 92.56 81 GLY A O 1
ATOM 633 N N . HIS A 1 82 ? 3.551 -6.167 5.715 1.00 92.56 82 HIS A N 1
ATOM 634 C CA . HIS A 1 82 ? 4.524 -6.991 5.015 1.00 92.56 82 HIS A CA 1
ATOM 635 C C . HIS A 1 82 ? 4.366 -6.840 3.502 1.00 92.56 82 HIS A C 1
ATOM 637 O O . HIS A 1 82 ? 3.269 -6.973 2.962 1.00 92.56 82 HIS A O 1
ATOM 643 N N . ASN A 1 83 ? 5.481 -6.588 2.823 1.00 93.12 83 ASN A N 1
ATOM 644 C CA . ASN A 1 83 ? 5.562 -6.673 1.375 1.00 93.12 83 ASN A CA 1
ATOM 645 C C . ASN A 1 83 ? 5.686 -8.140 0.963 1.00 93.12 83 ASN A C 1
ATOM 647 O O . ASN A 1 83 ? 6.714 -8.757 1.245 1.00 93.12 83 ASN A O 1
ATOM 651 N N . PHE A 1 84 ? 4.657 -8.677 0.314 1.00 94.06 84 PHE A N 1
ATOM 652 C CA . PHE A 1 84 ? 4.637 -10.078 -0.107 1.00 94.06 84 PHE A CA 1
ATOM 653 C C . PHE A 1 84 ? 4.938 -10.263 -1.599 1.00 94.06 84 PHE A C 1
ATOM 655 O O . PHE A 1 84 ? 5.179 -11.389 -2.028 1.00 94.06 84 PHE A O 1
ATOM 662 N N . GLN A 1 85 ? 4.921 -9.189 -2.396 1.00 93.44 85 GLN A N 1
ATOM 663 C CA . GLN A 1 85 ? 5.205 -9.262 -3.827 1.00 93.44 85 GLN A CA 1
ATOM 664 C C . GLN A 1 85 ? 5.772 -7.945 -4.359 1.00 93.44 85 GLN A C 1
ATOM 666 O O . GLN A 1 85 ? 5.285 -6.850 -4.065 1.00 93.44 85 GLN A O 1
ATOM 671 N N . GLN A 1 86 ? 6.781 -8.082 -5.216 1.00 92.06 86 GLN A N 1
ATOM 672 C CA . GLN A 1 86 ? 7.370 -7.002 -5.988 1.00 92.06 86 GLN A CA 1
ATOM 673 C C . GLN A 1 86 ? 7.337 -7.369 -7.465 1.00 92.06 86 GLN A C 1
ATOM 675 O O . GLN A 1 86 ? 7.746 -8.461 -7.840 1.00 92.06 86 GLN A O 1
ATOM 680 N N . GLU A 1 87 ? 6.917 -6.418 -8.286 1.00 91.06 87 GLU A N 1
ATOM 681 C CA . GLU A 1 87 ? 6.910 -6.530 -9.738 1.00 91.06 87 GLU A CA 1
ATOM 682 C C . GLU A 1 87 ? 7.701 -5.371 -10.342 1.00 91.06 87 GLU A C 1
ATOM 684 O O . GLU A 1 87 ? 7.759 -4.273 -9.785 1.00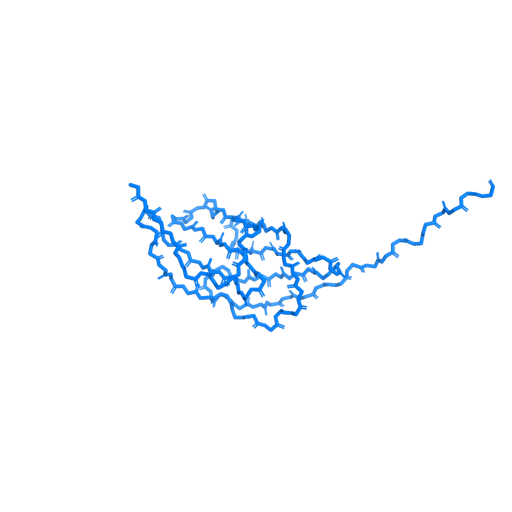 91.06 87 GLU A O 1
ATOM 689 N N . GLN A 1 88 ? 8.315 -5.606 -11.493 1.00 89.94 88 GLN A N 1
ATOM 690 C CA . GLN A 1 88 ? 8.954 -4.565 -12.288 1.00 89.94 88 GLN A CA 1
ATOM 691 C C . GLN A 1 88 ? 8.273 -4.546 -13.646 1.00 89.94 88 GLN A C 1
ATOM 693 O O . GLN A 1 88 ? 8.209 -5.573 -14.323 1.00 89.94 88 GLN A O 1
ATOM 698 N N . THR A 1 89 ? 7.763 -3.388 -14.056 1.00 83.88 89 THR A N 1
ATOM 699 C CA . THR A 1 89 ? 7.144 -3.286 -15.374 1.00 83.88 89 THR A CA 1
ATOM 700 C C . THR A 1 89 ? 8.182 -3.503 -16.471 1.00 83.88 89 THR A C 1
ATOM 702 O O . THR A 1 89 ? 9.308 -3.000 -16.413 1.00 83.88 89 THR A O 1
ATOM 705 N N . ILE A 1 90 ? 7.791 -4.266 -17.490 1.00 83.12 90 ILE A N 1
ATOM 706 C CA . ILE A 1 90 ? 8.569 -4.411 -18.716 1.00 83.12 90 ILE A CA 1
ATOM 707 C C . ILE A 1 90 ? 8.234 -3.206 -19.588 1.00 83.12 90 ILE A C 1
A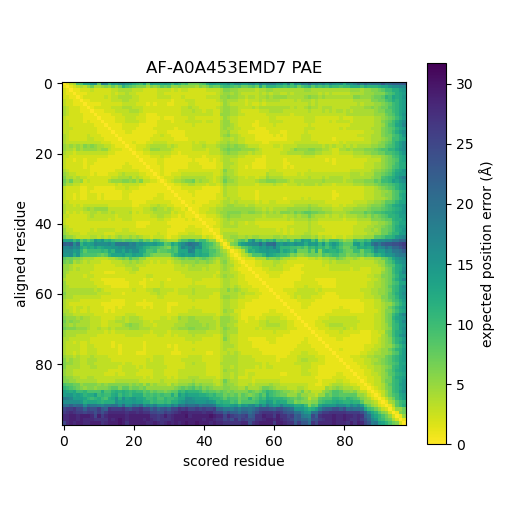TOM 709 O O . ILE A 1 90 ? 7.076 -2.993 -19.953 1.00 83.12 90 ILE A O 1
ATOM 713 N N . VAL A 1 91 ? 9.249 -2.403 -19.898 1.00 81.50 91 VAL A N 1
ATOM 714 C CA . VAL A 1 91 ? 9.105 -1.272 -20.816 1.00 81.50 91 VAL A CA 1
ATOM 715 C C . VAL A 1 91 ? 8.690 -1.824 -22.175 1.00 81.50 91 VAL A C 1
ATOM 717 O O . VAL A 1 91 ? 9.388 -2.664 -22.742 1.00 81.50 91 VAL A O 1
ATOM 720 N N . GLN A 1 92 ? 7.553 -1.371 -22.700 1.00 76.06 92 GLN A N 1
ATOM 721 C CA . GLN A 1 92 ? 7.189 -1.700 -24.072 1.00 76.06 92 GLN A CA 1
ATOM 722 C C . GLN A 1 92 ? 8.184 -1.007 -25.013 1.00 76.06 92 GLN A C 1
ATOM 724 O O . GLN A 1 92 ? 8.373 0.207 -24.883 1.00 76.06 92 GLN A O 1
ATOM 729 N N . PRO A 1 93 ? 8.831 -1.735 -25.944 1.00 72.31 93 PRO A N 1
ATOM 730 C CA . PRO A 1 93 ? 9.628 -1.101 -26.980 1.00 72.31 93 PRO A CA 1
ATOM 731 C C . PRO A 1 93 ? 8.714 -0.151 -27.750 1.00 72.31 93 PRO A C 1
ATOM 733 O O . PRO A 1 93 ? 7.679 -0.571 -28.270 1.00 72.31 93 PRO A O 1
ATOM 736 N N . GLY A 1 94 ? 9.056 1.135 -27.782 1.00 66.00 94 GLY A N 1
ATOM 737 C CA . GLY A 1 94 ? 8.321 2.083 -28.605 1.00 66.00 94 GLY A CA 1
ATOM 738 C C . GLY A 1 94 ? 8.408 1.632 -30.058 1.00 66.00 94 GLY A C 1
ATOM 739 O O . GLY A 1 94 ? 9.510 1.482 -30.583 1.00 66.00 94 GLY A O 1
ATOM 740 N N . ILE A 1 95 ? 7.265 1.424 -30.714 1.00 59.91 95 ILE A N 1
ATOM 741 C CA . ILE A 1 95 ? 7.226 1.424 -32.175 1.00 59.91 95 ILE A CA 1
ATOM 742 C C . ILE A 1 95 ? 7.451 2.882 -32.574 1.00 59.91 95 ILE A C 1
ATOM 744 O O . ILE A 1 95 ? 6.516 3.675 -32.663 1.00 59.91 95 ILE A O 1
ATOM 748 N N . ILE A 1 96 ? 8.715 3.263 -32.727 1.00 58.50 96 ILE A N 1
ATOM 749 C CA . ILE A 1 96 ? 9.079 4.406 -33.557 1.00 58.50 96 ILE A CA 1
ATOM 750 C C . ILE A 1 96 ? 8.739 3.962 -34.975 1.00 58.50 96 ILE A C 1
ATOM 752 O O . ILE A 1 96 ? 9.471 3.178 -35.569 1.00 58.50 96 ILE A O 1
ATOM 756 N N . GLY A 1 97 ? 7.545 4.343 -35.432 1.00 57.03 97 GLY A N 1
ATOM 757 C CA 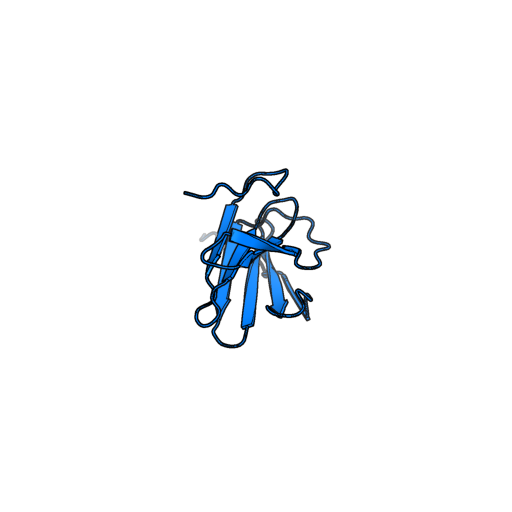. GLY A 1 97 ? 7.117 4.114 -36.804 1.00 57.03 97 GLY A CA 1
ATOM 758 C C . GLY A 1 97 ? 8.125 4.741 -37.761 1.00 57.03 97 GLY A C 1
ATOM 759 O O . GLY A 1 97 ? 8.528 5.889 -37.557 1.00 57.03 97 GLY A O 1
ATOM 760 N N . GLU A 1 98 ? 8.546 3.936 -38.732 1.00 39.38 98 GLU A N 1
ATOM 761 C CA . GLU A 1 98 ? 9.249 4.360 -39.946 1.00 39.38 98 GLU A CA 1
ATOM 762 C C . GLU A 1 98 ? 8.416 5.353 -40.770 1.00 39.38 98 GLU A C 1
ATOM 764 O O . GLU A 1 98 ? 7.164 5.246 -40.752 1.00 39.38 98 GLU A O 1
#

Solvent-accessible surface area (backbone atoms only — not comparable to full-atom values): 5824 Å² total; per-residue (Å²): 140,82,84,86,77,85,64,92,43,69,73,54,27,57,31,60,41,78,84,52,67,31,36,37,40,29,23,66,78,51,36,39,34,29,37,54,92,78,59,47,81,71,49,63,38,68,71,88,77,91,55,48,42,60,43,46,46,46,47,86,89,36,47,32,41,38,33,32,77,82,45,39,34,39,34,27,39,64,86,81,23,44,65,82,46,76,47,70,65,77,81,76,80,76,82,76,76,131

Organism: Aegilops tauschii subsp. strangulata (NCBI:txid200361)

Secondary structure (DSSP, 8-state):
-------SS-EEEEEE-SSSSEEEEEESS-EEEEETTT--EEEEE-----S-EEEEEE-TTSEEEEEETTSEEEEEETTT--EEEEEEPPPPPP----

Sequence (98 aa):
MCTLTHHKKSVRAMALHPKEKSFASASADNIKKWSLPKGEFLHNMLSQQKTILNAMAVNEDGVLATAGDNGSMWFWDWKSGHNFQQEQTIVQPGIIGE

pLDDT: mean 89.92, std 10.69, range [39.38, 98.12]

Nearest PDB structures (foldseek):
  8xi2-assembly1_T  TM=9.794E-01  e=6.943E-13  Chlamydomonas reinhardtii
  9dtr-assembly1_J  TM=9.615E-01  e=7.821E-09  Saccharomyces cerevisiae
  5lj5-assembly1_J  TM=9.561E-01  e=7.289E-08  Saccharomyces cerevisiae
  5mq0-assembly1_J  TM=9.305E-01  e=1.088E-07  Saccharomyces cerevisiae
  5wsg-assembly1_O  TM=9.578E-01  e=2.719E-07  Saccharomyces cerevisiae S288C

InterPro domains:
  IPR001680 WD40 repeat [PF00400] (2-30)
  IPR001680 WD40 repeat [SM00320] (1-35)
  IPR001680 WD40 repeat [SM00320] (38-77)
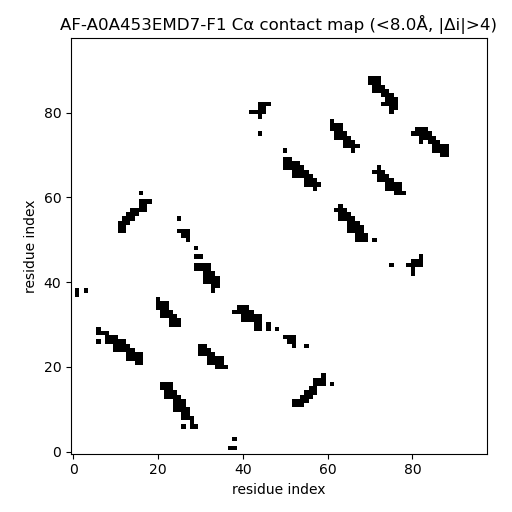  IPR015943 WD40/YVTN repeat-like-containing domain superfamily [G3DSA:2.130.10.10] (1-97)
  IPR036322 WD40-repeat-containing domain superfamily [SSF50978] (2-87)
  IPR045241 WD repeat Prp46/PLRG1-like [PTHR19923] (1-95)

Mean predicted aligned error: 5.19 Å

Foldseek 3Di:
DDDDDPDPFDFQEKEDAPPAQKIWTFAQVFIWIAHPDHRHTDDTQDDPDNFGWHYWYADNQQWIWIAGPQQKIWTARNPNSYTPDIDHDDDDPDCPDD

Radius of gyration: 15.0 Å; Cα contacts (8 Å, |Δi|>4): 198; chains: 1; bounding box: 28×30×55 Å